Protein AF-A0A0B7J2R0-F1 (afdb_monomer_lite)

pLDDT: mean 76.24, std 15.02, range [48.0, 97.75]

InterPro domains:
  IPR001460 Penicillin-binding protein, transpeptidase [PF00905] (36-76)
  IPR002137 Beta-lactamase, class-D active site [PS00337] (46-56)
  IPR012338 Beta-lactamase/transpeptidase-like [G3DSA:3.40.710.10] (17-113)

Structure (mmCIF, N/CA/C/O backbone):
data_AF-A0A0B7J2R0-F1
#
_entry.id   AF-A0A0B7J2R0-F1
#
loop_
_atom_site.group_PDB
_atom_site.id
_atom_site.type_symbol
_atom_site.label_atom_id
_atom_site.label_alt_id
_atom_site.label_comp_id
_atom_site.label_asym_id
_atom_site.label_entity_id
_atom_site.label_seq_id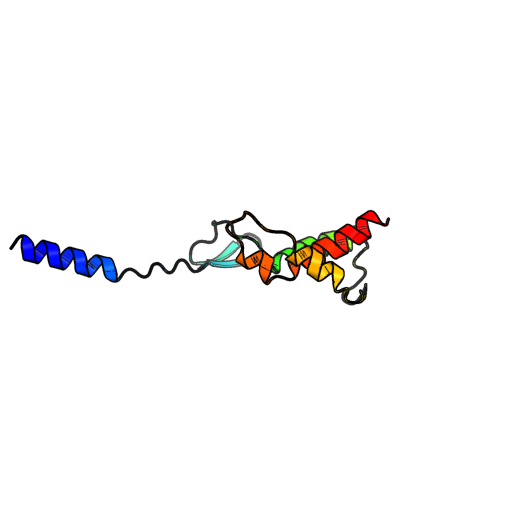
_atom_site.pdbx_PDB_ins_code
_atom_site.Cartn_x
_atom_site.Cartn_y
_atom_site.Cartn_z
_atom_site.occupancy
_atom_site.B_iso_or_equiv
_atom_site.auth_seq_id
_atom_site.auth_comp_id
_atom_site.auth_asym_id
_atom_site.auth_atom_id
_atom_site.pdbx_PDB_model_num
ATOM 1 N N . MET A 1 1 ? -21.359 34.417 44.044 1.00 54.38 1 MET A N 1
ATOM 2 C CA . MET A 1 1 ? -21.693 33.059 43.547 1.00 54.38 1 MET A CA 1
ATOM 3 C C . M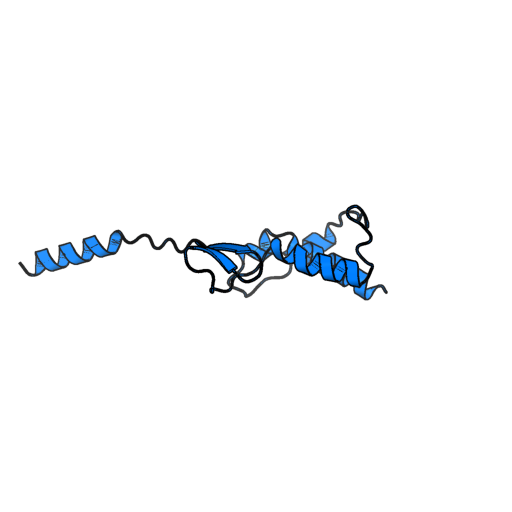ET A 1 1 ? -21.648 32.945 42.020 1.00 54.38 1 MET A C 1
ATOM 5 O O . MET A 1 1 ? -20.972 32.060 41.525 1.00 54.38 1 MET A O 1
ATOM 9 N N . LYS A 1 2 ? -22.253 33.873 41.259 1.00 54.44 2 LYS A N 1
ATOM 10 C CA . LYS A 1 2 ? -22.260 33.854 39.777 1.00 54.44 2 LYS A CA 1
ATOM 11 C C . LYS A 1 2 ? -20.863 33.885 39.119 1.00 54.44 2 LYS A C 1
ATOM 13 O O . LYS A 1 2 ? -20.634 33.177 38.151 1.00 54.44 2 LYS A O 1
ATOM 18 N N . LYS A 1 3 ? -19.917 34.649 39.689 1.00 56.53 3 LYS A N 1
ATOM 19 C CA . LYS A 1 3 ? -18.518 34.718 39.213 1.00 56.53 3 LYS A CA 1
ATOM 20 C C . LYS A 1 3 ? -17.737 33.417 39.458 1.00 56.53 3 LYS A C 1
ATOM 22 O O . LYS A 1 3 ? -16.978 33.000 38.601 1.00 56.53 3 LYS A O 1
ATOM 27 N N . ILE A 1 4 ? -17.981 32.743 40.587 1.00 67.62 4 ILE A N 1
ATOM 28 C CA . ILE A 1 4 ? -17.337 31.458 40.923 1.00 67.62 4 ILE A CA 1
ATOM 29 C C . ILE A 1 4 ? -17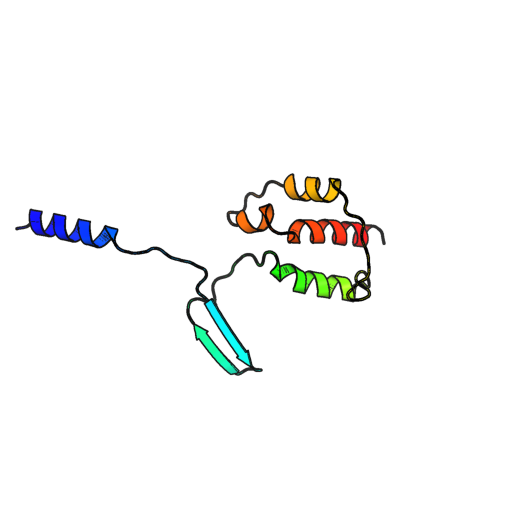.827 30.352 39.975 1.00 67.62 4 ILE A C 1
ATOM 31 O O . ILE A 1 4 ? -17.019 29.587 39.463 1.00 67.62 4 ILE A O 1
ATOM 35 N N . ILE A 1 5 ? -19.128 30.333 39.662 1.00 68.12 5 ILE A N 1
ATOM 36 C CA . ILE A 1 5 ? -19.713 29.409 38.674 1.00 68.12 5 ILE A CA 1
ATOM 37 C C . ILE A 1 5 ? -19.108 29.639 37.278 1.00 68.12 5 ILE A C 1
ATOM 39 O O . ILE A 1 5 ? -18.795 28.675 36.590 1.00 68.12 5 ILE A O 1
ATOM 43 N N . LEU A 1 6 ? -18.878 30.901 36.890 1.00 62.91 6 LEU A N 1
ATOM 44 C CA . LEU A 1 6 ? -18.280 31.260 35.598 1.00 62.91 6 LEU A CA 1
ATOM 45 C C . LEU A 1 6 ? -16.807 30.825 35.471 1.00 62.91 6 LEU A C 1
ATOM 47 O O . LEU A 1 6 ? -16.356 30.475 34.385 1.00 62.91 6 LEU A O 1
ATOM 51 N N . HIS A 1 7 ? -16.054 30.830 36.575 1.00 67.31 7 HIS A N 1
ATOM 52 C CA . HIS A 1 7 ? -14.668 30.352 36.579 1.00 67.31 7 HIS A CA 1
ATOM 53 C C . HIS A 1 7 ? -14.575 28.818 36.584 1.00 67.31 7 HIS A C 1
ATOM 55 O O . HIS A 1 7 ? -13.678 28.272 35.942 1.00 67.31 7 HIS A O 1
ATOM 61 N N . LEU A 1 8 ? -15.514 28.115 37.234 1.00 64.12 8 LEU A N 1
ATOM 62 C CA . LEU A 1 8 ? -15.558 26.647 37.210 1.00 64.12 8 LEU A CA 1
ATOM 63 C C . LEU A 1 8 ? -15.883 26.087 35.817 1.00 64.12 8 LEU A C 1
ATOM 65 O O . LEU A 1 8 ? -15.273 25.105 35.402 1.00 64.12 8 LEU A O 1
ATOM 69 N N . THR A 1 9 ? -16.803 26.706 35.074 1.00 63.47 9 THR A N 1
ATOM 70 C CA . THR A 1 9 ? -17.150 26.245 33.718 1.00 63.47 9 THR A CA 1
ATOM 71 C C . THR A 1 9 ? -16.026 26.485 32.709 1.00 63.47 9 THR A C 1
ATOM 73 O O . THR A 1 9 ? -15.826 25.664 31.818 1.00 63.47 9 THR A O 1
ATOM 76 N N . ALA A 1 10 ? -15.239 27.554 32.878 1.00 64.06 10 ALA A N 1
ATOM 77 C CA . ALA A 1 10 ? -14.072 27.835 32.041 1.00 64.06 10 ALA A CA 1
ATOM 78 C C . ALA A 1 10 ? -12.927 26.822 32.244 1.00 64.06 10 ALA A C 1
ATOM 80 O O . ALA A 1 10 ? -12.266 26.452 31.276 1.00 64.06 10 ALA A O 1
ATOM 81 N N . LEU A 1 11 ? -12.716 26.331 33.473 1.00 60.09 11 LEU A N 1
ATOM 82 C CA . LEU A 1 11 ? -11.675 25.335 33.764 1.00 60.09 11 LEU A CA 1
ATOM 83 C C . LEU A 1 11 ? -11.997 23.944 33.189 1.00 60.09 11 LEU A C 1
ATOM 85 O O . LEU A 1 11 ? -11.091 23.238 32.759 1.00 60.09 11 LEU A O 1
ATOM 89 N N . ILE A 1 12 ? -13.277 23.560 33.149 1.00 60.97 12 ILE A N 1
ATOM 90 C CA . ILE A 1 12 ? -13.726 22.243 32.657 1.00 60.97 12 ILE A CA 1
ATOM 91 C C . ILE A 1 12 ? -13.581 22.118 31.127 1.00 60.97 12 ILE A C 1
ATOM 93 O O . ILE A 1 12 ? -13.400 21.020 30.613 1.00 60.97 12 ILE A O 1
ATOM 97 N N . SER A 1 13 ? -13.590 23.229 30.383 1.00 58.47 13 SER A N 1
ATOM 98 C CA . SER A 1 13 ? -13.435 23.206 28.919 1.00 58.47 13 SER A CA 1
ATOM 99 C C . SER A 1 13 ? -11.994 22.965 28.441 1.00 58.47 13 SER A C 1
ATOM 101 O O . SER A 1 13 ? -11.793 22.682 27.261 1.00 58.47 13 SER A O 1
ATOM 103 N N . LEU A 1 14 ? -10.992 23.095 29.316 1.00 58.03 14 LEU A N 1
ATOM 104 C CA . LEU A 1 14 ? -9.566 23.015 28.960 1.00 58.03 14 LEU A CA 1
ATOM 105 C C . LEU A 1 14 ? -8.994 21.589 29.002 1.00 58.03 14 LEU A C 1
ATOM 107 O O . LEU A 1 14 ? -7.850 21.387 28.602 1.00 58.03 14 LEU A O 1
ATOM 111 N N . THR A 1 15 ? -9.759 20.605 29.479 1.00 56.84 15 THR A N 1
ATOM 112 C CA . THR A 1 15 ? -9.264 19.241 29.721 1.00 56.84 15 THR A CA 1
ATOM 113 C C . THR A 1 15 ? -9.784 18.197 28.740 1.00 56.84 15 THR A C 1
ATOM 115 O O . THR A 1 15 ? -9.499 17.021 28.938 1.00 56.84 15 THR A O 1
ATOM 118 N N . VAL A 1 16 ? -10.520 18.573 27.686 1.00 62.91 16 VAL A N 1
ATOM 119 C CA . VAL A 1 16 ? -10.999 17.593 26.698 1.00 62.91 16 VAL A CA 1
ATOM 120 C C . VAL A 1 16 ? -9.864 17.271 25.719 1.00 62.91 16 VAL A C 1
ATOM 122 O O . VAL A 1 16 ? -9.491 18.139 24.924 1.00 62.91 16 VAL A O 1
ATOM 125 N N . PRO A 1 17 ? -9.288 16.055 25.736 1.00 56.81 17 PRO A N 1
ATOM 126 C CA . PRO A 1 17 ? -8.336 15.669 24.714 1.00 56.81 17 PRO A CA 1
ATOM 127 C C . PRO A 1 17 ? -9.101 15.508 23.396 1.00 56.81 17 PRO A C 1
ATOM 129 O O . PRO A 1 17 ? -9.793 14.518 23.179 1.00 56.81 17 PRO A O 1
ATOM 132 N N . PHE A 1 18 ? -8.969 16.475 22.487 1.00 56.25 18 PHE A N 1
ATOM 133 C CA . PHE A 1 18 ? -9.287 16.270 21.073 1.00 56.25 18 PHE A CA 1
ATOM 134 C C . PHE A 1 18 ? -8.207 15.377 20.461 1.00 56.25 18 PHE A C 1
ATOM 136 O O . PHE A 1 18 ? -7.348 15.827 19.708 1.00 56.25 18 PHE A O 1
ATOM 143 N N . ILE A 1 19 ? -8.212 14.097 20.819 1.00 54.97 19 ILE A N 1
ATOM 144 C CA . ILE A 1 19 ? -7.390 13.098 20.149 1.00 54.97 19 ILE A CA 1
ATOM 145 C C . ILE A 1 19 ? -8.318 12.370 19.186 1.00 54.97 19 ILE A C 1
ATOM 147 O O . ILE A 1 19 ? -8.862 11.320 19.496 1.00 54.97 19 ILE A O 1
ATOM 151 N N . THR A 1 20 ? -8.522 12.937 17.998 1.00 55.12 20 THR A N 1
ATOM 152 C CA . THR A 1 20 ? -9.039 12.152 16.870 1.00 55.12 20 THR A CA 1
ATOM 153 C C . THR A 1 20 ? -7.844 11.531 16.153 1.00 55.12 20 THR A C 1
ATOM 155 O O . THR A 1 20 ? -7.458 11.948 15.059 1.00 55.12 20 THR A O 1
ATOM 158 N N . GLN A 1 21 ? -7.186 10.573 16.803 1.00 58.75 21 GLN A N 1
ATOM 159 C CA . GLN A 1 21 ? -6.310 9.655 16.082 1.00 58.75 21 GLN A CA 1
ATOM 160 C C . GLN A 1 21 ? -7.222 8.720 15.271 1.00 58.75 21 GLN A C 1
ATOM 162 O O . GLN A 1 21 ? -8.393 8.567 15.621 1.00 58.75 21 GLN A O 1
ATOM 167 N N . ALA A 1 22 ? -6.754 8.168 14.149 1.00 60.28 22 ALA A N 1
ATOM 168 C CA . ALA A 1 22 ? -7.520 7.157 13.422 1.00 60.28 22 ALA A CA 1
ATOM 169 C C . ALA A 1 22 ? -7.637 5.910 14.313 1.00 60.28 22 ALA A C 1
ATOM 171 O O . ALA A 1 22 ? -6.809 5.008 14.257 1.00 60.28 22 ALA A O 1
ATOM 172 N N . ASP A 1 23 ? -8.631 5.930 15.189 1.00 75.56 23 ASP A N 1
ATOM 173 C CA . ASP A 1 23 ? -8.848 4.968 16.255 1.00 75.56 23 ASP A CA 1
ATOM 174 C C . ASP A 1 23 ? -9.856 3.951 15.733 1.00 75.56 23 ASP A C 1
ATOM 176 O O . ASP A 1 23 ? -11.022 3.939 16.110 1.00 75.56 23 ASP A O 1
ATOM 180 N N . CYS A 1 24 ? -9.451 3.208 14.704 1.00 90.56 24 CYS A N 1
ATOM 181 C CA . CYS A 1 24 ? -10.244 2.119 14.156 1.00 90.56 24 CYS A CA 1
ATOM 182 C C . CYS A 1 24 ? -9.423 0.839 14.196 1.00 90.56 24 CYS A C 1
ATOM 184 O O . CYS A 1 24 ? -8.338 0.756 13.617 1.00 90.56 24 CYS A O 1
ATOM 186 N N . PHE A 1 25 ? -10.003 -0.186 14.811 1.00 92.69 25 PHE A N 1
ATOM 187 C CA . PHE A 1 25 ? -9.526 -1.555 14.722 1.00 92.69 25 PHE A CA 1
ATOM 188 C C . PHE A 1 25 ? -10.667 -2.456 14.253 1.00 92.69 25 PHE A C 1
ATOM 190 O O . PHE A 1 25 ? -11.734 -2.506 14.868 1.00 92.69 25 PHE A O 1
ATOM 197 N N . LEU A 1 26 ? -10.451 -3.170 13.147 1.00 94.69 26 LEU A N 1
ATOM 198 C CA . LEU A 1 26 ? -11.464 -4.009 12.513 1.00 94.69 26 LEU A CA 1
ATOM 199 C C . LEU A 1 26 ? -10.875 -5.374 12.153 1.00 94.69 26 LEU A C 1
ATOM 201 O O . LEU A 1 26 ? -9.867 -5.452 11.456 1.00 94.69 26 LEU A O 1
ATOM 205 N N . VAL A 1 27 ? -11.548 -6.445 12.571 1.00 96.44 27 VAL A N 1
ATOM 206 C CA . VAL A 1 27 ? -11.240 -7.827 12.184 1.00 96.44 27 VAL A CA 1
ATOM 207 C C . VAL A 1 27 ? -12.525 -8.512 11.743 1.00 96.44 27 VAL A C 1
ATOM 209 O O . VAL A 1 27 ? -13.528 -8.522 12.466 1.00 96.44 27 VAL A O 1
ATOM 212 N N . LYS A 1 28 ? -12.486 -9.101 10.549 1.00 97.31 28 LYS A N 1
ATOM 213 C CA . LYS A 1 28 ? -13.601 -9.820 9.937 1.00 97.31 28 LYS A CA 1
ATOM 214 C C . LYS A 1 28 ? -13.088 -11.150 9.394 1.00 97.31 28 LYS A C 1
ATOM 216 O O . LYS A 1 28 ? -12.033 -11.187 8.770 1.00 97.31 28 LYS A O 1
ATOM 221 N N . GLU A 1 29 ? -13.844 -12.211 9.617 1.00 97.75 29 GLU A N 1
ATOM 222 C CA . GLU A 1 29 ? -13.632 -13.519 9.001 1.00 97.75 29 GLU A CA 1
ATOM 223 C C . GLU A 1 29 ? -14.874 -13.844 8.174 1.00 97.75 29 GLU A C 1
ATOM 225 O O . GLU A 1 29 ? -15.992 -13.860 8.697 1.00 97.75 29 GLU A O 1
ATOM 230 N N . ASN A 1 30 ? -14.689 -14.046 6.867 1.00 95.62 30 ASN A N 1
ATOM 231 C CA . ASN A 1 30 ? -15.784 -14.122 5.897 1.00 95.62 30 ASN A CA 1
ATOM 232 C C . ASN A 1 30 ? -16.750 -12.931 6.065 1.00 95.62 30 ASN A C 1
ATOM 234 O O . ASN A 1 30 ? -16.342 -11.765 5.998 1.00 95.62 30 ASN A O 1
ATOM 238 N N . ASP A 1 31 ? -18.024 -13.213 6.342 1.00 95.19 31 ASP A N 1
ATOM 239 C CA . ASP A 1 31 ? -19.049 -12.202 6.589 1.00 95.19 31 ASP A CA 1
ATOM 240 C C . ASP A 1 31 ? -19.307 -11.871 8.061 1.00 95.19 31 ASP A C 1
ATOM 242 O O . ASP A 1 31 ? -20.151 -11.030 8.370 1.00 95.19 31 ASP A O 1
ATOM 246 N N . LYS A 1 32 ? -18.512 -12.430 8.978 1.00 96.56 32 LYS A N 1
ATOM 247 C CA . LYS A 1 32 ? -18.665 -12.233 10.418 1.00 96.56 32 LYS A CA 1
ATOM 248 C C . LYS A 1 32 ? -17.611 -11.281 10.978 1.00 96.56 32 LYS A C 1
ATOM 250 O O . LYS A 1 32 ? -16.409 -11.486 10.821 1.00 96.56 32 LYS A O 1
ATOM 255 N N . PHE A 1 33 ? -18.057 -10.252 11.696 1.00 95.00 33 PHE A N 1
ATOM 256 C CA . PHE A 1 33 ? -17.152 -9.415 12.484 1.00 95.00 33 PHE A CA 1
ATOM 257 C C . PHE A 1 33 ? -16.686 -10.174 13.728 1.00 95.00 33 PHE A C 1
ATOM 259 O O . PHE A 1 33 ? -17.504 -10.646 14.515 1.00 95.00 33 PHE A O 1
ATOM 266 N N . ILE A 1 34 ? -15.367 -10.271 13.893 1.00 97.06 34 ILE A N 1
ATOM 267 C CA . ILE A 1 34 ? -14.728 -10.794 15.107 1.00 97.06 34 ILE A CA 1
ATOM 268 C C . ILE A 1 34 ? -14.502 -9.644 16.090 1.00 97.06 34 ILE A C 1
ATOM 270 O O . ILE A 1 34 ? -14.729 -9.798 17.287 1.00 97.06 34 ILE A O 1
ATOM 274 N N . LYS A 1 35 ? -14.077 -8.476 15.587 1.00 95.06 35 LYS A N 1
ATOM 275 C CA . LYS A 1 35 ? -13.845 -7.277 16.399 1.00 95.06 35 LYS A CA 1
ATOM 276 C C . LYS A 1 35 ? -14.059 -6.005 15.580 1.00 95.06 35 LYS A C 1
ATOM 278 O O . LYS A 1 35 ? -13.674 -5.947 14.412 1.00 95.06 35 LYS A O 1
ATOM 283 N N . ARG A 1 36 ? -14.670 -4.990 16.192 1.00 93.75 36 ARG A N 1
ATOM 284 C CA . ARG A 1 36 ? -14.815 -3.637 15.640 1.00 93.75 36 ARG A CA 1
ATOM 285 C C . ARG A 1 36 ? -14.751 -2.636 16.788 1.00 93.75 36 ARG A C 1
ATOM 287 O O . ARG A 1 36 ? -15.615 -2.663 17.657 1.00 93.75 36 ARG A O 1
ATOM 294 N N . GLU A 1 37 ? -13.751 -1.769 16.774 1.00 92.88 37 GLU A N 1
ATOM 295 C CA . GLU A 1 37 ? -13.535 -0.739 17.791 1.00 92.88 37 GLU A CA 1
ATOM 296 C C . GLU A 1 37 ? -13.325 0.620 17.122 1.00 92.88 37 GLU A C 1
ATOM 298 O O . GLU A 1 37 ? -12.624 0.714 16.113 1.00 92.88 37 GLU A O 1
ATOM 303 N N . GLY A 1 38 ? -13.957 1.648 17.692 1.00 89.81 38 GLY A N 1
ATOM 304 C CA . GLY A 1 38 ? -13.877 3.038 17.245 1.00 89.81 38 GLY A CA 1
ATOM 305 C C . GLY A 1 38 ? -14.532 3.331 15.885 1.00 89.81 38 GLY A C 1
ATOM 306 O O . GLY A 1 38 ? -15.489 2.662 15.485 1.00 89.81 38 GLY A O 1
ATOM 307 N N . ASN A 1 39 ? -14.088 4.391 15.195 1.00 88.62 39 ASN A N 1
ATOM 308 C CA . ASN A 1 39 ? -14.759 4.911 13.992 1.00 88.62 39 ASN A CA 1
ATOM 309 C C . ASN A 1 39 ? -14.132 4.377 12.694 1.00 88.62 39 ASN A C 1
ATOM 311 O O . ASN A 1 39 ? -13.236 4.993 12.117 1.00 88.62 39 ASN A O 1
ATOM 315 N N . CYS A 1 40 ? -14.659 3.255 12.209 1.00 89.31 40 CYS A N 1
ATOM 316 C CA . CYS A 1 40 ? -14.189 2.588 10.992 1.00 89.31 40 CYS A CA 1
ATOM 317 C C . CYS A 1 40 ? -14.917 2.997 9.697 1.00 89.31 40 CYS A C 1
ATOM 319 O O . CYS A 1 40 ? -14.628 2.439 8.640 1.00 89.31 40 CYS A O 1
ATOM 321 N N . GLU A 1 41 ? -15.870 3.932 9.757 1.00 89.75 41 GLU A N 1
ATOM 322 C CA . GLU A 1 41 ? -16.683 4.340 8.594 1.00 89.75 41 GLU A CA 1
ATOM 323 C C . GLU A 1 41 ? -16.163 5.619 7.921 1.00 89.75 41 GLU A C 1
ATOM 325 O O . GLU A 1 41 ? -16.450 5.883 6.750 1.00 89.75 41 GLU A O 1
ATOM 330 N N . SER A 1 42 ? -15.352 6.397 8.642 1.00 86.25 42 SER A N 1
ATOM 331 C CA . SER A 1 42 ? -14.678 7.576 8.100 1.00 86.25 42 SER A CA 1
ATOM 332 C C . SER A 1 42 ? -13.725 7.210 6.960 1.00 86.25 42 SER A C 1
ATOM 334 O O . SER A 1 42 ? -12.952 6.255 7.038 1.00 86.25 42 SER A O 1
ATOM 336 N N . ARG A 1 43 ? -13.744 8.009 5.889 1.00 83.94 43 ARG A N 1
ATOM 337 C CA . ARG A 1 43 ? -12.850 7.830 4.738 1.00 83.94 43 ARG A CA 1
ATOM 338 C C . ARG A 1 43 ? -11.548 8.596 4.943 1.00 83.94 43 ARG A C 1
ATOM 340 O O . ARG A 1 43 ? -11.568 9.798 5.191 1.00 83.94 43 ARG A O 1
ATOM 347 N N . TYR A 1 44 ? -10.428 7.909 4.736 1.00 81.69 44 TYR A N 1
ATOM 348 C CA . TYR A 1 44 ? -9.082 8.479 4.794 1.00 81.69 44 TYR A CA 1
ATOM 349 C C . TYR A 1 44 ? -8.325 8.218 3.491 1.00 81.69 44 TYR A C 1
ATOM 351 O O . TYR A 1 44 ? -8.630 7.280 2.752 1.00 81.69 44 TYR A O 1
ATOM 359 N N . ALA A 1 45 ? -7.308 9.034 3.210 1.00 80.62 45 ALA A N 1
ATOM 360 C CA . ALA A 1 45 ? -6.394 8.745 2.113 1.00 80.62 45 ALA A CA 1
ATOM 361 C C . ALA A 1 45 ? -5.605 7.447 2.416 1.00 80.62 45 ALA A C 1
ATOM 363 O O . ALA A 1 45 ? -5.015 7.342 3.489 1.00 80.62 45 ALA A O 1
ATOM 364 N N . PRO A 1 46 ? -5.537 6.471 1.490 1.00 81.19 46 PRO A N 1
ATOM 365 C CA . PRO A 1 46 ? -4.940 5.154 1.760 1.00 81.19 46 PRO A CA 1
ATOM 366 C C . PRO A 1 46 ? -3.402 5.157 1.886 1.00 81.19 46 PRO A C 1
ATOM 368 O O . PRO A 1 46 ? -2.802 4.230 2.422 1.00 81.19 46 PRO A O 1
ATOM 371 N N . CYS A 1 47 ? -2.713 6.191 1.402 1.00 82.62 47 CYS A N 1
ATOM 372 C CA . CYS A 1 47 ? -1.247 6.281 1.454 1.00 82.62 47 CYS A CA 1
ATOM 373 C C . CYS A 1 47 ? -0.557 5.022 0.907 1.00 82.62 47 CYS A C 1
ATOM 375 O O . CYS A 1 47 ? -0.796 4.636 -0.239 1.00 82.62 47 CYS A O 1
ATOM 377 N N . SER A 1 48 ? 0.323 4.393 1.695 1.00 84.25 48 SER A N 1
ATOM 378 C CA . SER A 1 48 ? 1.118 3.247 1.243 1.00 84.25 48 SER A CA 1
ATOM 379 C C . SER A 1 48 ? 0.260 2.010 1.021 1.00 84.25 48 SER A C 1
ATOM 381 O O . SER A 1 48 ? 0.672 1.167 0.230 1.00 84.25 48 SER A O 1
ATOM 383 N N . THR A 1 49 ? -0.916 1.904 1.651 1.00 86.62 49 THR A N 1
ATOM 384 C CA . THR A 1 49 ? -1.806 0.746 1.469 1.00 86.62 49 THR A CA 1
ATOM 385 C C . THR A 1 49 ? -2.399 0.711 0.063 1.00 86.62 49 THR A C 1
ATOM 387 O O . THR A 1 49 ? -2.696 -0.362 -0.452 1.00 86.62 49 THR A O 1
ATOM 390 N N . PHE A 1 50 ? -2.438 1.853 -0.637 1.00 87.94 50 PHE A N 1
ATOM 391 C CA . PHE A 1 50 ? -2.839 1.911 -2.043 1.00 87.94 50 PHE A CA 1
ATOM 392 C C . PHE A 1 50 ? -1.924 1.095 -2.973 1.00 87.94 50 PHE A C 1
ATOM 394 O O . PHE A 1 50 ? -2.330 0.749 -4.081 1.00 87.94 50 PHE A O 1
ATOM 401 N N . LYS A 1 51 ? -0.710 0.728 -2.525 1.00 87.62 51 LYS A N 1
ATOM 402 C CA . LYS A 1 51 ? 0.155 -0.201 -3.264 1.00 87.62 51 LYS A CA 1
ATOM 403 C C . LYS A 1 51 ? -0.501 -1.569 -3.488 1.00 87.62 51 LYS A C 1
ATOM 405 O O . LYS A 1 51 ? -0.167 -2.199 -4.478 1.00 87.62 51 LYS A O 1
ATOM 410 N N . ILE A 1 52 ? -1.453 -1.997 -2.650 1.00 92.25 52 ILE A N 1
ATOM 411 C CA . ILE A 1 52 ? -2.210 -3.247 -2.854 1.00 92.25 52 ILE A CA 1
ATOM 412 C C . ILE A 1 52 ? -3.021 -3.170 -4.154 1.00 92.25 52 ILE A C 1
ATOM 414 O O . ILE A 1 52 ? -2.875 -4.020 -5.026 1.00 92.25 52 ILE A O 1
ATOM 418 N N . ALA A 1 53 ? -3.822 -2.114 -4.323 1.00 92.00 53 ALA A N 1
ATOM 419 C CA . ALA A 1 53 ? -4.628 -1.921 -5.529 1.00 92.00 53 ALA A CA 1
ATOM 420 C C . ALA A 1 53 ? -3.756 -1.702 -6.777 1.00 92.00 53 ALA A C 1
ATOM 422 O O . ALA A 1 53 ? -4.033 -2.259 -7.835 1.00 92.00 53 ALA A O 1
ATOM 423 N N . ILE A 1 54 ? -2.674 -0.927 -6.645 1.00 86.56 54 ILE A N 1
ATOM 424 C CA . ILE A 1 54 ? -1.698 -0.736 -7.726 1.00 86.56 54 ILE A CA 1
ATOM 425 C C . ILE A 1 54 ? -1.031 -2.060 -8.120 1.00 86.56 54 ILE A C 1
ATOM 427 O O . ILE A 1 54 ? -0.807 -2.281 -9.304 1.00 86.56 54 ILE A O 1
ATOM 431 N N . SER A 1 55 ? -0.714 -2.927 -7.155 1.00 91.69 55 SER A N 1
ATOM 432 C CA . SER A 1 55 ? -0.135 -4.248 -7.414 1.00 91.69 55 SER A CA 1
ATOM 433 C C . SER A 1 55 ? -1.082 -5.099 -8.255 1.00 91.69 55 SER A C 1
ATOM 435 O O . SER A 1 55 ? -0.665 -5.648 -9.267 1.00 91.69 55 SER A O 1
ATOM 437 N N . LEU A 1 56 ? -2.375 -5.119 -7.904 1.00 94.38 56 LEU A N 1
ATOM 438 C CA . LEU A 1 56 ? -3.394 -5.838 -8.671 1.00 94.38 56 LEU A CA 1
ATOM 439 C C . LEU A 1 56 ? -3.453 -5.361 -10.128 1.00 94.38 56 LEU A C 1
ATOM 441 O O . LEU A 1 56 ? -3.377 -6.177 -11.036 1.00 94.38 56 LEU A O 1
ATOM 445 N N . MET A 1 57 ? -3.515 -4.043 -10.349 1.00 89.75 57 MET A N 1
ATOM 446 C CA . MET A 1 57 ? -3.455 -3.474 -11.703 1.00 89.75 57 MET A CA 1
ATOM 447 C C . MET A 1 57 ? -2.135 -3.832 -12.400 1.00 89.75 57 MET A C 1
ATOM 449 O O . MET A 1 57 ? -2.114 -4.142 -13.580 1.00 89.75 57 MET A O 1
ATOM 453 N N . GLY A 1 58 ? -1.017 -3.788 -11.678 1.00 90.06 58 GLY A N 1
ATOM 454 C CA . GLY A 1 58 ? 0.296 -4.117 -12.218 1.00 90.06 58 GLY A CA 1
ATOM 455 C C . GLY A 1 58 ? 0.389 -5.553 -12.732 1.00 90.06 58 GLY A C 1
ATOM 456 O O . GLY A 1 58 ? 0.942 -5.749 -13.808 1.00 90.06 58 GLY A O 1
ATOM 457 N N . TYR A 1 59 ? -0.156 -6.526 -11.998 1.00 93.75 59 TYR A N 1
ATOM 458 C CA . TYR A 1 59 ? -0.209 -7.925 -12.433 1.00 93.75 59 TYR A CA 1
ATOM 459 C C . TYR A 1 59 ? -1.216 -8.150 -13.569 1.00 93.75 59 TYR A C 1
ATOM 461 O O . TYR A 1 59 ? -0.899 -8.860 -14.513 1.00 93.75 59 TYR A O 1
ATOM 469 N N . ASP A 1 60 ? -2.390 -7.512 -13.518 1.00 94.38 60 ASP A N 1
ATOM 470 C CA . ASP A 1 60 ? -3.427 -7.614 -14.561 1.00 94.38 60 ASP A CA 1
ATOM 471 C C . ASP A 1 60 ? -2.936 -7.121 -15.934 1.00 94.38 60 ASP A C 1
ATOM 473 O O . ASP A 1 60 ? -3.194 -7.742 -16.958 1.00 94.38 60 ASP A O 1
ATOM 477 N N . TYR A 1 61 ? -2.144 -6.044 -15.951 1.00 90.88 61 TYR A N 1
ATOM 478 C CA . TYR A 1 61 ? -1.498 -5.525 -17.164 1.00 90.88 61 TYR A CA 1
ATOM 479 C C . TYR A 1 61 ? -0.163 -6.212 -17.502 1.00 90.88 61 TYR A C 1
ATOM 481 O O . TYR A 1 61 ? 0.591 -5.688 -18.325 1.00 90.88 61 TYR A O 1
ATOM 489 N N . GLU A 1 62 ? 0.175 -7.319 -16.831 1.00 90.50 62 GLU A N 1
ATOM 490 C CA . GLU A 1 62 ? 1.436 -8.064 -16.990 1.00 90.50 62 GLU A CA 1
ATOM 491 C C . GLU A 1 62 ? 2.696 -7.186 -16.829 1.00 90.50 62 GLU A C 1
ATOM 493 O O . GLU A 1 62 ? 3.784 -7.492 -17.320 1.00 90.50 62 GLU A O 1
ATOM 498 N N . PHE A 1 63 ? 2.565 -6.052 -16.133 1.00 88.81 63 PHE A N 1
ATOM 499 C CA . PHE A 1 63 ? 3.689 -5.180 -15.817 1.00 88.81 63 PHE A CA 1
ATOM 500 C C . PHE A 1 63 ? 4.503 -5.736 -14.654 1.00 88.81 63 PHE A C 1
ATOM 502 O O . PHE A 1 63 ? 5.731 -5.727 -14.715 1.00 88.81 63 PHE A O 1
ATOM 509 N N . LEU A 1 64 ? 3.818 -6.159 -13.588 1.00 92.00 64 LEU A N 1
ATOM 510 C CA . LEU A 1 64 ? 4.394 -6.971 -12.522 1.00 92.00 64 LEU A CA 1
ATOM 511 C C . LEU A 1 64 ? 4.294 -8.429 -12.965 1.00 92.00 64 LEU A C 1
ATOM 513 O O . LEU A 1 64 ? 3.223 -8.867 -13.374 1.00 92.00 64 LEU A O 1
ATOM 517 N N . ILE A 1 65 ? 5.413 -9.146 -12.916 1.00 94.50 65 ILE A N 1
ATOM 518 C CA . ILE A 1 65 ? 5.510 -10.524 -13.421 1.00 94.50 65 ILE A CA 1
ATOM 519 C C . ILE A 1 65 ? 5.503 -11.497 -12.246 1.00 94.50 65 ILE A C 1
ATOM 521 O O . ILE A 1 65 ? 4.779 -12.487 -12.247 1.00 94.50 65 ILE A O 1
ATOM 525 N N . ASP A 1 66 ? 6.295 -11.178 -11.228 1.00 95.38 66 ASP A N 1
ATOM 526 C CA . ASP A 1 66 ? 6.440 -11.947 -10.000 1.00 95.38 66 ASP A CA 1
ATOM 527 C C . ASP A 1 66 ? 6.862 -11.011 -8.856 1.00 95.38 66 ASP A C 1
ATOM 529 O O . ASP A 1 66 ? 6.971 -9.793 -9.027 1.00 95.38 66 ASP A O 1
ATOM 533 N N . GLU A 1 67 ? 7.126 -11.563 -7.674 1.00 95.12 67 GLU A N 1
ATOM 534 C CA . GLU A 1 67 ? 7.468 -10.788 -6.480 1.00 95.12 67 GLU A CA 1
ATOM 535 C C . GLU A 1 67 ? 8.769 -9.981 -6.621 1.00 95.12 67 GLU A C 1
ATOM 537 O O . GLU A 1 67 ? 9.016 -9.044 -5.858 1.00 95.12 67 GLU A O 1
ATOM 542 N N . THR A 1 68 ? 9.619 -10.343 -7.581 1.00 95.44 68 THR A N 1
ATOM 543 C CA . THR A 1 68 ? 10.959 -9.785 -7.782 1.00 95.44 68 THR A CA 1
ATOM 544 C C . THR A 1 68 ? 11.147 -9.078 -9.122 1.00 95.44 68 THR A C 1
ATOM 546 O O . THR A 1 68 ? 12.162 -8.391 -9.299 1.00 95.44 68 THR A O 1
ATOM 549 N N . HIS A 1 69 ? 10.188 -9.187 -10.042 1.00 93.62 69 HIS A N 1
ATOM 550 C CA . HIS A 1 69 ? 10.240 -8.583 -11.367 1.00 93.62 69 HIS A CA 1
ATOM 551 C C . HIS A 1 69 ? 8.997 -7.733 -11.666 1.00 93.62 69 HIS A C 1
ATOM 553 O O . HIS A 1 69 ? 7.865 -8.156 -11.429 1.00 93.62 69 HIS A O 1
ATOM 559 N N . PRO A 1 70 ? 9.189 -6.536 -12.249 1.00 91.06 70 PRO A N 1
ATOM 560 C CA . PRO A 1 70 ? 10.417 -6.024 -12.852 1.00 91.06 70 PRO A CA 1
ATOM 561 C C . PRO A 1 70 ? 11.330 -5.315 -11.843 1.00 91.06 70 PRO A C 1
ATOM 563 O O . PRO A 1 70 ? 10.885 -4.557 -10.981 1.00 91.06 70 PRO A O 1
ATOM 566 N N . LYS A 1 71 ? 12.646 -5.473 -12.019 1.00 90.25 71 LYS A N 1
ATOM 567 C CA . LYS A 1 71 ? 13.643 -4.668 -11.300 1.00 90.25 71 LYS A CA 1
ATOM 568 C C . LYS A 1 71 ? 13.842 -3.355 -12.038 1.00 90.25 71 LYS A C 1
ATOM 570 O O . LYS A 1 71 ? 14.476 -3.308 -13.090 1.00 90.25 71 LYS A O 1
ATOM 575 N N . LEU A 1 72 ? 13.274 -2.285 -11.499 1.00 85.00 72 LEU A N 1
ATOM 576 C CA . LEU A 1 72 ? 13.386 -0.960 -12.094 1.00 85.00 72 LEU A CA 1
ATOM 577 C C . LEU A 1 72 ? 14.555 -0.212 -11.452 1.00 85.00 72 LEU A C 1
ATOM 579 O O . LEU A 1 72 ? 14.607 -0.127 -10.223 1.00 85.00 72 LEU A O 1
ATOM 583 N N . PRO A 1 73 ? 15.478 0.356 -12.247 1.00 85.44 73 PRO A N 1
ATOM 584 C CA . PRO A 1 73 ? 16.491 1.235 -11.695 1.00 85.44 73 PRO A CA 1
ATOM 585 C C . PRO A 1 73 ? 15.809 2.469 -11.106 1.00 85.44 73 PRO A C 1
ATOM 587 O O . PRO A 1 73 ? 14.853 3.001 -11.679 1.00 85.44 73 PRO A O 1
ATOM 590 N N . PHE A 1 74 ? 16.316 2.926 -9.966 1.00 83.75 74 PHE A N 1
ATOM 591 C CA . PHE A 1 74 ? 15.887 4.186 -9.381 1.00 83.75 74 PHE A CA 1
ATOM 592 C C . PHE A 1 74 ? 16.189 5.347 -10.342 1.00 83.75 74 PHE A C 1
ATOM 594 O O . PHE A 1 74 ? 17.263 5.400 -10.945 1.00 83.75 74 PHE A O 1
ATOM 601 N N . LYS A 1 75 ? 15.231 6.266 -10.496 1.00 83.25 75 LYS A N 1
ATOM 602 C CA . LYS A 1 75 ? 15.357 7.460 -11.341 1.00 83.25 75 LYS A CA 1
ATOM 603 C C . LYS A 1 75 ? 14.986 8.697 -10.537 1.00 83.25 75 LYS A C 1
ATOM 605 O O . LYS A 1 75 ? 13.825 8.866 -10.168 1.00 83.25 75 LYS A O 1
ATOM 610 N N . GLU A 1 76 ? 15.958 9.578 -10.327 1.00 82.25 76 GLU A N 1
ATOM 611 C CA . GLU A 1 76 ? 15.783 10.822 -9.566 1.00 82.25 76 GLU A CA 1
ATOM 612 C C . GLU A 1 76 ? 14.661 11.705 -10.146 1.00 82.25 76 GLU A C 1
ATOM 614 O O . GLU A 1 76 ? 13.820 12.225 -9.417 1.00 82.25 76 GLU A O 1
ATOM 619 N N . ASP A 1 77 ? 14.551 11.779 -11.477 1.00 80.19 77 ASP A N 1
ATOM 620 C CA . ASP A 1 77 ? 13.497 12.537 -12.166 1.00 80.19 77 ASP A CA 1
ATOM 621 C C . ASP A 1 77 ? 12.075 12.127 -11.758 1.00 80.19 77 ASP A C 1
ATOM 623 O O . ASP A 1 77 ? 11.152 12.948 -11.762 1.00 80.19 77 ASP A O 1
ATOM 627 N N . ASP A 1 78 ? 11.868 10.845 -11.447 1.00 76.00 78 ASP A N 1
ATOM 628 C CA . ASP A 1 78 ? 10.559 10.339 -11.042 1.00 76.00 78 ASP A CA 1
ATOM 629 C C . ASP A 1 78 ? 10.230 10.777 -9.607 1.00 76.00 78 ASP A C 1
ATOM 631 O O . ASP A 1 78 ? 9.066 11.049 -9.309 1.00 76.00 78 ASP A O 1
ATOM 635 N N . VAL A 1 79 ? 11.239 10.956 -8.749 1.00 73.19 79 VAL A N 1
ATOM 636 C CA . VAL A 1 79 ? 11.086 11.570 -7.421 1.00 73.19 79 VAL A CA 1
ATOM 637 C C . VAL A 1 79 ? 10.747 13.051 -7.560 1.00 73.19 79 VAL A C 1
ATOM 639 O O . VAL A 1 79 ? 9.748 13.507 -7.001 1.00 73.19 79 VAL A O 1
ATOM 642 N N . ILE A 1 80 ? 11.492 13.791 -8.384 1.00 69.94 80 ILE A N 1
ATOM 643 C CA . ILE A 1 80 ? 11.270 15.227 -8.614 1.00 69.94 80 ILE A CA 1
ATOM 644 C C . ILE A 1 80 ? 9.853 15.492 -9.146 1.00 69.94 80 ILE A C 1
ATOM 646 O O . ILE A 1 80 ? 9.169 16.391 -8.662 1.00 69.94 80 ILE A O 1
ATOM 650 N N . LYS A 1 81 ? 9.345 14.679 -10.083 1.00 73.38 81 LYS A N 1
ATOM 651 C CA . LYS A 1 81 ? 7.967 14.806 -10.607 1.00 73.38 81 LYS A CA 1
ATOM 652 C C . LYS A 1 81 ? 6.885 14.576 -9.556 1.00 73.38 81 LYS A C 1
ATOM 654 O O . LYS A 1 81 ? 5.785 15.118 -9.682 1.00 73.38 81 LYS A O 1
ATOM 659 N N . VAL A 1 82 ? 7.157 13.733 -8.564 1.00 70.88 82 VAL A N 1
ATOM 660 C CA . VAL A 1 82 ? 6.233 13.474 -7.454 1.00 70.88 82 VAL A CA 1
ATOM 661 C C . VAL A 1 82 ? 6.263 14.630 -6.464 1.00 70.88 82 VAL A C 1
ATOM 663 O O . VAL A 1 82 ? 5.199 15.083 -6.047 1.00 70.88 82 VAL A O 1
ATOM 666 N N . LEU A 1 83 ? 7.455 15.139 -6.144 1.00 66.38 83 LEU A N 1
ATOM 667 C CA . LEU A 1 83 ? 7.652 16.246 -5.208 1.00 66.38 83 LEU A CA 1
ATOM 668 C C . LEU A 1 83 ? 7.193 17.600 -5.772 1.00 66.38 83 LEU A C 1
ATOM 670 O O . LEU A 1 83 ? 6.669 18.421 -5.026 1.00 66.38 83 LEU A O 1
ATOM 674 N N . GLY A 1 84 ? 7.339 17.820 -7.081 1.00 61.91 84 GLY A N 1
ATOM 675 C CA . GLY A 1 84 ? 6.971 19.065 -7.763 1.00 61.91 84 GLY A CA 1
ATOM 676 C C . GLY A 1 84 ? 5.471 19.246 -8.023 1.00 61.91 84 GLY A C 1
ATOM 677 O O . GLY A 1 84 ? 5.060 20.298 -8.505 1.00 61.91 84 GLY A O 1
ATOM 678 N N . ARG A 1 85 ? 4.625 18.248 -7.723 1.00 61.22 85 ARG A N 1
ATOM 679 C CA . ARG A 1 85 ? 3.164 18.395 -7.808 1.00 61.22 85 ARG A CA 1
ATOM 680 C C . ARG A 1 85 ? 2.617 18.950 -6.501 1.00 61.22 85 ARG A C 1
ATOM 682 O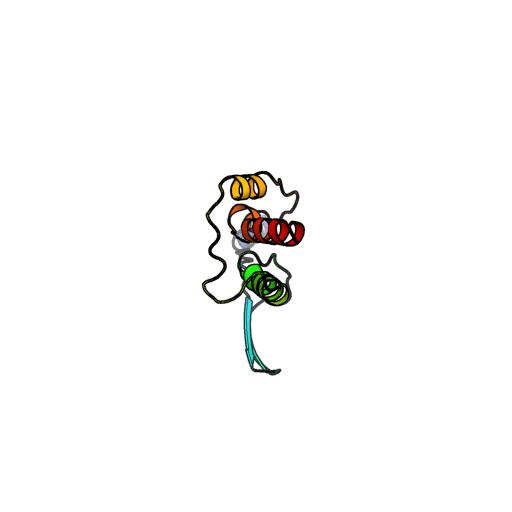 O . ARG A 1 85 ? 2.333 18.201 -5.566 1.00 61.22 85 ARG A O 1
ATOM 689 N N . GLU A 1 86 ? 2.422 20.263 -6.463 1.00 53.59 86 GLU A N 1
ATOM 690 C CA . GLU A 1 86 ? 1.747 20.926 -5.352 1.00 53.59 86 GLU A CA 1
ATOM 691 C C . GLU A 1 86 ? 0.313 20.389 -5.205 1.00 53.59 86 GLU A C 1
ATOM 693 O O . GLU A 1 86 ? -0.437 20.262 -6.176 1.00 53.59 86 GLU A O 1
ATOM 698 N N . SER A 1 87 ? -0.064 19.984 -3.990 1.00 52.75 87 SER A N 1
ATOM 699 C CA . SER A 1 87 ? -1.404 19.476 -3.706 1.00 52.75 87 SER A CA 1
ATOM 700 C C . SER A 1 87 ? -2.218 20.499 -2.932 1.00 52.75 87 SER A C 1
ATOM 702 O O . SER A 1 87 ? -1.894 20.798 -1.783 1.00 52.75 87 SER A O 1
ATOM 704 N N . THR A 1 88 ? -3.326 20.933 -3.521 1.00 52.59 88 THR A N 1
ATOM 705 C CA . THR A 1 88 ? -4.369 21.760 -2.891 1.00 52.59 88 THR A CA 1
ATOM 706 C C . THR A 1 88 ? -5.235 20.995 -1.878 1.00 52.59 88 THR A C 1
ATOM 708 O O . THR A 1 88 ? -6.174 21.553 -1.326 1.00 52.59 88 THR A O 1
ATOM 711 N N . ASP A 1 89 ? -4.924 19.722 -1.613 1.00 54.56 89 ASP A N 1
ATOM 712 C CA . ASP A 1 89 ? -5.694 18.831 -0.741 1.00 54.56 89 ASP A CA 1
ATOM 713 C C . ASP A 1 89 ? -5.133 18.828 0.693 1.00 54.56 89 ASP A C 1
ATOM 715 O O . ASP A 1 89 ? -3.926 18.668 0.914 1.00 54.56 89 ASP A O 1
ATOM 719 N N . THR A 1 90 ? -6.028 18.976 1.670 1.00 48.00 90 THR A N 1
ATOM 720 C CA . THR A 1 90 ? -5.782 18.918 3.118 1.00 48.00 90 THR A CA 1
ATOM 721 C C . THR A 1 90 ? -5.176 17.590 3.594 1.00 48.00 90 THR A C 1
ATOM 723 O O . THR A 1 90 ? -4.568 17.554 4.660 1.00 48.00 90 THR A O 1
ATOM 726 N N . ASN A 1 91 ? -5.205 16.516 2.793 1.00 53.59 91 ASN A N 1
ATOM 727 C CA . ASN A 1 91 ? -4.493 15.250 3.058 1.00 53.59 91 ASN A CA 1
ATOM 728 C C . ASN A 1 91 ? -2.996 15.272 2.664 1.00 53.59 91 ASN A C 1
ATOM 730 O O . ASN A 1 91 ? -2.441 14.310 2.121 1.00 53.59 91 ASN A O 1
ATOM 734 N N . ARG A 1 92 ? -2.306 16.381 2.954 1.00 53.75 92 ARG A N 1
ATOM 735 C CA . ARG A 1 92 ? -0.905 16.647 2.567 1.00 53.75 92 ARG A CA 1
ATOM 736 C C . ARG A 1 92 ? 0.096 15.599 3.082 1.00 53.75 92 ARG A C 1
ATOM 738 O O . ARG A 1 92 ? 1.101 15.339 2.419 1.00 53.75 92 ARG A O 1
ATOM 745 N N . HIS A 1 93 ? -0.180 14.979 4.232 1.00 55.47 93 HIS A N 1
ATOM 746 C CA . HIS A 1 93 ? 0.723 14.021 4.887 1.00 55.47 93 HIS A CA 1
ATOM 747 C C . HIS A 1 93 ? 1.041 12.811 3.996 1.00 55.47 93 HIS A C 1
ATOM 749 O O . HIS A 1 93 ? 2.179 12.367 3.873 1.00 55.47 93 HIS A O 1
ATOM 755 N N . CYS A 1 94 ? 0.022 12.346 3.287 1.00 59.06 94 CYS A N 1
ATOM 756 C CA . CYS A 1 94 ? 0.067 11.157 2.464 1.00 59.06 94 CYS A CA 1
ATOM 757 C C . CYS A 1 94 ? 0.918 11.357 1.197 1.00 59.06 94 CYS A C 1
ATOM 759 O O . CYS A 1 94 ? 1.644 10.462 0.786 1.00 59.06 94 CYS A O 1
ATOM 761 N N . LYS A 1 95 ? 0.888 12.550 0.589 1.00 54.66 95 LYS A N 1
ATOM 762 C CA . LYS A 1 95 ? 1.623 12.839 -0.656 1.00 54.66 95 LYS A CA 1
ATOM 763 C C . LYS A 1 95 ? 3.116 13.097 -0.458 1.00 54.66 95 LYS A C 1
ATOM 765 O O . LYS A 1 95 ? 3.892 12.732 -1.333 1.00 54.66 95 LYS A O 1
ATOM 770 N N . ARG A 1 96 ? 3.520 13.724 0.653 1.00 51.69 96 ARG A N 1
ATOM 771 C CA . ARG A 1 96 ? 4.932 14.090 0.892 1.00 51.69 96 ARG A CA 1
ATOM 772 C C . ARG A 1 96 ? 5.814 12.914 1.299 1.00 51.69 96 ARG A C 1
ATOM 774 O O . ARG A 1 96 ? 6.983 12.901 0.942 1.00 51.69 96 ARG A O 1
ATOM 781 N N . TYR A 1 97 ? 5.264 11.954 2.039 1.00 54.16 97 TYR A N 1
ATOM 782 C CA . TYR A 1 97 ? 6.060 10.897 2.675 1.00 54.16 97 TYR A CA 1
ATOM 783 C C . TYR A 1 97 ? 5.802 9.504 2.109 1.00 54.16 97 TYR A C 1
ATOM 785 O O . TYR A 1 97 ? 6.539 8.565 2.402 1.00 54.16 97 TYR A O 1
ATOM 793 N N . CYS A 1 98 ? 4.758 9.337 1.299 1.00 62.84 98 CYS A N 1
ATOM 794 C CA . CYS A 1 98 ? 4.414 8.028 0.787 1.00 62.84 98 CYS A CA 1
ATOM 795 C C . CYS A 1 98 ? 4.979 7.790 -0.615 1.00 62.84 98 CYS A C 1
ATOM 797 O O . CYS A 1 98 ? 4.680 8.522 -1.559 1.00 62.84 98 CYS A O 1
ATOM 799 N N . LEU A 1 99 ? 5.676 6.662 -0.789 1.00 64.88 99 LEU A N 1
ATOM 800 C CA . LEU A 1 99 ? 6.097 6.168 -2.105 1.00 64.88 99 LEU A CA 1
ATOM 801 C C . LEU A 1 99 ? 4.931 5.917 -3.087 1.00 64.88 99 LEU A C 1
ATOM 803 O O . LEU A 1 99 ? 5.186 5.641 -4.254 1.00 64.88 99 LEU A O 1
ATOM 807 N N . CYS A 1 100 ? 3.657 5.989 -2.680 1.00 64.62 100 CYS A N 1
ATOM 808 C CA . CYS A 1 100 ? 2.529 5.762 -3.595 1.00 64.62 100 CYS A CA 1
ATOM 809 C C . CYS A 1 100 ? 2.526 6.731 -4.793 1.00 64.62 100 CYS A C 1
ATOM 811 O O . CYS A 1 100 ? 2.155 6.333 -5.898 1.00 64.62 100 CYS A O 1
ATOM 813 N N . GLY A 1 101 ? 3.009 7.966 -4.612 1.00 67.19 101 GLY A N 1
ATOM 814 C CA . GLY A 1 101 ? 3.185 8.920 -5.709 1.00 67.19 101 GLY A CA 1
ATOM 815 C C . GLY A 1 101 ? 4.204 8.440 -6.747 1.00 67.19 101 GLY A C 1
ATOM 816 O O . GLY A 1 101 ? 3.939 8.529 -7.946 1.00 67.19 101 GLY A O 1
ATOM 817 N N . TYR A 1 102 ? 5.321 7.871 -6.284 1.00 72.25 102 TYR A N 1
ATOM 818 C CA . TYR A 1 102 ? 6.393 7.332 -7.125 1.00 72.25 102 TYR A CA 1
ATOM 819 C C . TYR A 1 102 ? 5.911 6.157 -7.977 1.00 72.25 102 TYR A C 1
ATOM 821 O O . TYR A 1 102 ? 5.979 6.224 -9.204 1.00 72.25 102 TYR A O 1
ATOM 829 N N . TYR A 1 103 ? 5.312 5.134 -7.356 1.00 72.56 103 TYR A N 1
ATOM 830 C CA . TYR A 1 103 ? 4.805 3.966 -8.090 1.00 72.56 103 TYR A CA 1
ATOM 831 C C . TYR A 1 103 ? 3.759 4.349 -9.141 1.00 72.56 103 TYR A C 1
ATOM 833 O O . TYR A 1 103 ? 3.77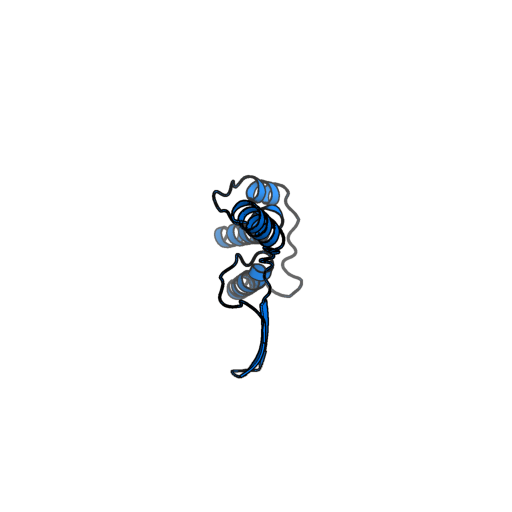4 3.808 -10.244 1.00 72.56 103 TYR A O 1
ATOM 841 N N . ARG A 1 104 ? 2.907 5.345 -8.856 1.00 73.56 104 ARG A N 1
ATOM 842 C CA . ARG A 1 104 ? 1.938 5.851 -9.836 1.00 73.56 104 ARG A CA 1
ATOM 843 C C . ARG A 1 104 ? 2.617 6.426 -11.079 1.00 73.56 104 ARG A C 1
ATOM 845 O O . ARG A 1 104 ? 2.156 6.174 -12.186 1.00 73.56 104 ARG A O 1
ATOM 852 N N . VAL A 1 105 ? 3.678 7.220 -10.914 1.00 76.06 105 VAL A N 1
ATOM 853 C CA . VAL A 1 105 ? 4.413 7.822 -12.043 1.00 76.06 105 VAL A CA 1
ATOM 854 C C . VAL A 1 105 ? 5.129 6.750 -12.858 1.00 76.06 105 VAL A C 1
ATOM 856 O O . VAL A 1 105 ? 5.031 6.766 -14.085 1.00 76.06 105 VAL A O 1
ATOM 859 N N . VAL A 1 106 ? 5.790 5.810 -12.184 1.00 77.88 106 VAL A N 1
ATOM 860 C CA . VAL A 1 106 ? 6.547 4.726 -12.818 1.00 77.88 106 VAL A CA 1
ATOM 861 C C . VAL A 1 106 ? 5.631 3.825 -13.650 1.00 77.88 106 VAL A C 1
ATOM 863 O O . VAL A 1 106 ? 5.880 3.629 -14.840 1.00 77.88 106 VAL A O 1
ATOM 866 N N . ILE A 1 107 ? 4.524 3.359 -13.067 1.00 76.00 107 ILE A N 1
ATOM 867 C CA . ILE A 1 107 ? 3.563 2.486 -13.753 1.00 76.00 107 ILE A CA 1
ATOM 868 C C . ILE A 1 107 ? 2.873 3.238 -14.892 1.00 76.00 107 ILE A C 1
ATOM 870 O O . ILE A 1 107 ? 2.867 2.764 -16.024 1.00 76.00 107 ILE A O 1
ATOM 874 N N . ALA A 1 108 ? 2.385 4.461 -14.655 1.00 78.38 108 ALA A N 1
ATOM 875 C CA . ALA A 1 108 ? 1.735 5.249 -15.703 1.00 78.38 108 ALA A CA 1
ATOM 876 C C . ALA A 1 108 ? 2.680 5.619 -16.857 1.00 78.38 108 ALA A C 1
ATOM 878 O O . ALA A 1 108 ? 2.231 5.884 -17.971 1.00 78.38 108 ALA A O 1
ATOM 879 N N . ARG A 1 109 ? 3.993 5.710 -16.619 1.00 78.69 109 ARG A N 1
ATOM 880 C CA . ARG A 1 109 ? 4.970 5.892 -17.697 1.00 78.69 109 ARG A CA 1
ATOM 881 C C . ARG A 1 109 ? 5.093 4.626 -18.538 1.00 78.69 109 ARG A C 1
ATOM 883 O O . ARG A 1 109 ? 5.116 4.748 -19.756 1.00 78.69 109 ARG A O 1
ATOM 890 N N . LYS A 1 110 ? 5.156 3.450 -17.911 1.00 75.44 110 LYS A N 1
ATOM 891 C CA . LYS A 1 110 ? 5.282 2.184 -18.639 1.00 75.44 110 LYS A CA 1
ATOM 892 C C . LYS A 1 110 ? 4.015 1.842 -19.425 1.00 75.44 110 LYS A C 1
ATOM 894 O O . LYS A 1 110 ? 4.127 1.504 -20.597 1.00 75.44 110 LYS A O 1
ATOM 899 N N . LEU A 1 111 ? 2.836 2.028 -18.829 1.00 74.12 111 LEU A N 1
ATOM 900 C CA . LEU A 1 111 ? 1.555 1.812 -19.513 1.00 74.12 111 LEU A CA 1
ATOM 901 C C . LEU A 1 111 ? 1.377 2.702 -20.752 1.00 74.12 111 LEU A C 1
ATOM 903 O O . LEU A 1 111 ? 0.677 2.319 -21.670 1.00 74.12 111 LEU A O 1
ATOM 907 N N . ARG A 1 112 ? 2.016 3.880 -20.793 1.00 78.19 112 ARG A N 1
ATOM 908 C CA . ARG A 1 112 ? 2.011 4.772 -21.969 1.00 78.19 112 ARG A CA 1
ATOM 909 C C . ARG A 1 112 ? 3.069 4.436 -23.023 1.00 78.19 112 ARG A C 1
ATOM 911 O O . ARG A 1 112 ? 3.108 5.099 -24.051 1.00 78.19 112 ARG A O 1
ATOM 918 N N . SER A 1 113 ? 3.995 3.528 -22.718 1.00 71.62 113 SER A N 1
ATOM 919 C CA . SER A 1 113 ? 5.061 3.118 -23.643 1.00 71.62 113 SER A CA 1
ATOM 920 C C . SER A 1 113 ? 4.768 1.813 -24.385 1.00 71.62 113 SER A C 1
ATOM 922 O O . SER A 1 113 ? 5.558 1.457 -25.254 1.00 71.62 113 SER A O 1
ATOM 924 N N . ASN A 1 114 ? 3.683 1.126 -24.018 1.00 59.25 114 ASN A N 1
ATOM 925 C CA . ASN A 1 114 ? 3.053 0.068 -24.810 1.00 59.25 114 ASN A CA 1
ATOM 926 C C . ASN A 1 114 ? 1.940 0.688 -25.657 1.00 59.25 114 ASN A C 1
ATOM 928 O O . ASN A 1 114 ? 1.691 0.147 -26.752 1.00 59.25 114 ASN A O 1
#

Radius of gyration: 22.84 Å; chains: 1; bounding box: 39×49×68 Å

Secondary structure (DSSP, 8-state):
-HHHHHHHHHHHTT---------EEEEEETTEEEEEEE--SS----GGGGHHHHHHHHHHTTS--BTTB--PPP-HHHHHHHHT----SS-HHHHHH-THHHHHHHHHHHHTT-

Sequence (114 aa):
MKKIILHLTALISLTVPFITQ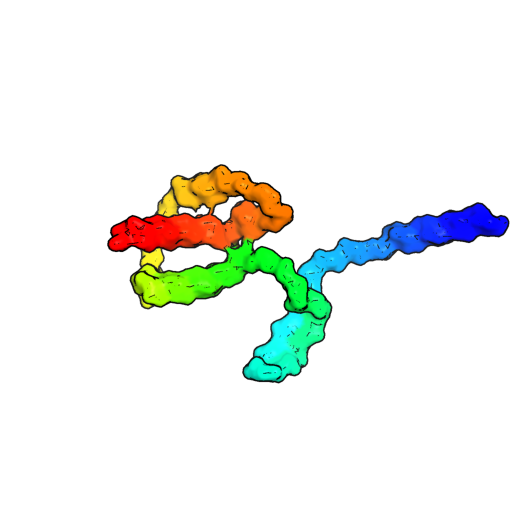ADCFLVKENDKFIKREGNCESRYAPCSTFKIAISLMGYDYEFLIDETHPKLPFKEDDVIKVLGRESTDTNRHCKRYCLCGYYRVVIARKLRSN

Organism: NCBI:txid109232

Foldseek 3Di:
DVVVVVVVVVVVVVPDPPPPDVFWDWDDDDPDTPDTDDDPPDDDDCQQVCVVVVVVVCVVVCVAPDPCPDDDDDDVVLVCVQVVDDDPDPNVVRSPPGCPSSSVSVVVVVVVVD